Protein AF-H8XNX1-F1 (afdb_monomer)

InterPro domains:
  IPR009081 Phosphopantetheine binding ACP domain [PF00550] (35-72)
  IPR036736 ACP-like superfamily [G3DSA:1.10.1200.10] (1-83)
  IPR036736 ACP-like superfamily [SSF47336] (25-79)

Mean predicted aligned error: 5.01 Å

Organism: Flavobacterium indicum (strain DSM 17447 / CIP 109464 / GPTSA100-9) (NCBI:txid1094466)

Nearest PDB structures (foldseek):
  5h9h-assembly3_C  TM=7.917E-01  e=2.205E-02  Helicobacter pylori P12
  5wkp-assembly1_C  TM=7.786E-01  e=2.074E-02  Escherichia coli
  8ugn-assembly1_1U  TM=7.209E-01  e=2.998E-02  Sus scrofa
  8ugr-assembly1_5T  TM=6.674E-01  e=1.090E-01  Sus scrofa
  7qso-assembly1_T  TM=5.978E-01  e=8.524E-02  Bos taurus

Secondary structure (DSSP, 8-state):
-HHHHHHHHHHHHHHHHHHTT--SPP-TTS-HHHHHT--HHHHHHHHHHHHHHH-----TTHHHH--SHHHHHHHHHHHHHHHHT-

Sequence (86 aa):
MEKQFENFRNEVNLFLAKKFEINHGINNQLKITEALSLDSLDLIDLVVYLEEEYKVKVKAENFADFNCLNDLHLFLYEETQALLTK

pLDDT: mean 84.08, std 7.66, range [48.38, 90.94]

Structure (mmCIF, N/CA/C/O backbone):
data_AF-H8XNX1-F1
#
_entry.id   AF-H8XNX1-F1
#
loop_
_atom_site.group_PDB
_atom_site.id
_atom_site.type_symbol
_atom_site.label_atom_id
_atom_site.label_alt_id
_atom_site.label_comp_id
_atom_site.label_asym_id
_atom_site.label_entity_id
_atom_site.label_seq_id
_atom_site.pdbx_PDB_ins_code
_atom_site.Cartn_x
_atom_site.Cartn_y
_atom_site.Cartn_z
_atom_site.occupancy
_atom_site.B_iso_or_equiv
_atom_site.auth_seq_id
_atom_site.auth_comp_id
_atom_site.auth_asym_id
_atom_site.auth_atom_id
_atom_site.pdbx_PDB_model_num
ATOM 1 N N . MET A 1 1 ? -12.012 16.129 7.033 1.00 59.41 1 MET A N 1
ATOM 2 C CA . MET A 1 1 ? -11.868 14.727 6.592 1.00 59.41 1 MET A CA 1
ATOM 3 C C . MET A 1 1 ? -10.75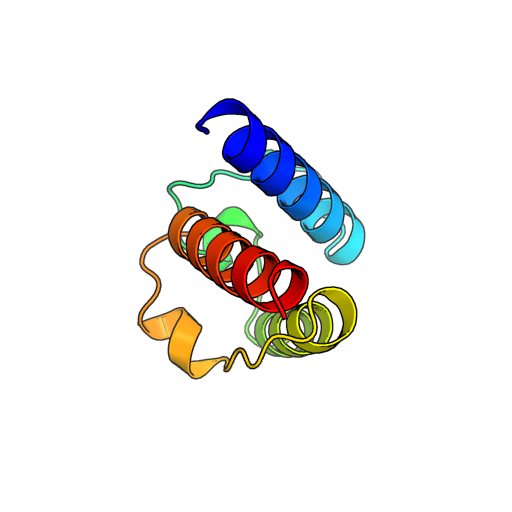0 14.591 5.568 1.00 59.41 1 MET A C 1
ATOM 5 O O . MET A 1 1 ? -9.848 13.815 5.829 1.00 59.41 1 MET A O 1
ATOM 9 N N . GLU A 1 2 ? -10.696 15.420 4.517 1.00 67.88 2 GLU A N 1
ATOM 10 C CA . GLU A 1 2 ? -9.630 15.351 3.491 1.00 67.88 2 GLU A CA 1
ATOM 11 C C . GLU A 1 2 ? -8.198 15.347 4.056 1.00 67.88 2 GLU A C 1
ATOM 13 O O . GLU A 1 2 ? -7.436 14.439 3.747 1.00 67.88 2 GLU A O 1
ATOM 18 N N . LYS A 1 3 ? -7.850 16.258 4.980 1.00 77.81 3 LYS A N 1
ATOM 19 C CA . LYS A 1 3 ? -6.499 16.299 5.582 1.00 77.81 3 LYS A CA 1
ATOM 20 C C . LYS A 1 3 ? -6.050 14.998 6.260 1.00 77.81 3 LYS A C 1
ATOM 22 O O . LYS A 1 3 ? -4.859 14.719 6.287 1.00 77.81 3 LYS A O 1
ATOM 27 N N . GLN A 1 4 ? -6.969 14.224 6.839 1.00 83.94 4 GLN A N 1
ATOM 28 C CA . GLN A 1 4 ? -6.598 12.973 7.509 1.00 83.94 4 GLN A CA 1
ATOM 29 C C . GLN A 1 4 ? -6.223 11.901 6.490 1.00 83.94 4 GLN A C 1
ATOM 31 O O . GLN A 1 4 ? -5.204 11.239 6.656 1.00 83.94 4 GLN A O 1
ATOM 36 N N . PHE A 1 5 ? -7.004 11.789 5.416 1.00 86.69 5 PHE A N 1
ATOM 37 C CA . PHE A 1 5 ? -6.704 10.876 4.322 1.00 86.69 5 PHE A CA 1
ATOM 38 C C . PHE A 1 5 ? -5.398 11.253 3.615 1.00 86.69 5 PHE A C 1
ATOM 40 O O . PHE A 1 5 ? -4.579 10.388 3.321 1.00 86.69 5 PHE A O 1
ATOM 47 N N . GLU A 1 6 ? -5.158 12.549 3.382 1.00 87.50 6 GLU A N 1
ATOM 48 C CA . GLU A 1 6 ? -3.901 12.994 2.778 1.00 87.50 6 GLU A CA 1
ATOM 49 C C . GLU A 1 6 ? -2.681 12.638 3.627 1.00 87.50 6 GLU A C 1
ATOM 51 O O . GLU A 1 6 ? -1.698 12.131 3.088 1.00 87.50 6 GLU A O 1
ATOM 56 N N . ASN A 1 7 ? -2.757 12.861 4.941 1.00 88.88 7 ASN A N 1
ATOM 57 C CA . ASN A 1 7 ? -1.689 12.490 5.863 1.00 88.88 7 ASN A CA 1
ATOM 58 C C . ASN A 1 7 ? -1.464 10.975 5.864 1.00 88.88 7 ASN A C 1
ATOM 60 O O . ASN A 1 7 ? -0.332 10.539 5.685 1.00 88.88 7 ASN A O 1
ATOM 64 N N . PHE A 1 8 ? -2.538 10.188 5.973 1.00 90.12 8 PHE A N 1
ATOM 65 C CA . PHE A 1 8 ? -2.476 8.728 5.947 1.00 90.12 8 PHE A CA 1
ATOM 66 C C . PHE A 1 8 ? -1.821 8.206 4.665 1.00 90.12 8 PHE A C 1
ATOM 68 O O . PHE A 1 8 ? -0.872 7.434 4.717 1.00 90.12 8 PHE A O 1
ATOM 75 N N . ARG A 1 9 ? -2.260 8.690 3.500 1.00 90.94 9 ARG A N 1
ATOM 76 C CA . ARG A 1 9 ? -1.668 8.348 2.200 1.00 90.94 9 ARG A CA 1
ATOM 77 C C . ARG A 1 9 ? -0.179 8.684 2.134 1.00 90.94 9 ARG A C 1
ATOM 79 O O . ARG A 1 9 ? 0.598 7.894 1.613 1.00 90.94 9 ARG A O 1
ATOM 86 N N . ASN A 1 10 ? 0.233 9.847 2.638 1.00 90.38 10 ASN A N 1
ATOM 87 C CA . ASN A 1 10 ? 1.647 10.225 2.649 1.00 90.38 10 ASN A CA 1
ATOM 88 C C . ASN A 1 10 ? 2.473 9.328 3.575 1.00 90.38 10 ASN A C 1
ATOM 90 O O . ASN A 1 10 ? 3.587 8.957 3.216 1.00 90.38 10 ASN A O 1
ATOM 94 N N . GLU A 1 11 ? 1.931 8.960 4.735 1.00 90.50 11 GLU A N 1
ATOM 95 C CA . GLU A 1 11 ? 2.568 8.009 5.645 1.00 90.50 11 GLU A CA 1
ATOM 96 C C . GLU A 1 11 ? 2.713 6.638 4.986 1.00 90.50 11 GLU A C 1
ATOM 98 O O . GLU A 1 11 ? 3.829 6.130 4.915 1.00 90.50 11 GLU A O 1
ATOM 103 N N . VAL A 1 12 ? 1.629 6.084 4.430 1.00 89.69 12 VAL A N 1
ATOM 104 C CA . VAL A 1 12 ? 1.642 4.798 3.712 1.00 89.69 12 VAL A CA 1
ATOM 105 C C . VAL A 1 12 ? 2.674 4.831 2.586 1.00 89.69 12 VAL A C 1
ATOM 107 O O . VAL A 1 12 ? 3.535 3.961 2.528 1.00 89.69 12 VAL A O 1
ATOM 110 N N . ASN A 1 13 ? 2.670 5.869 1.746 1.00 90.12 13 ASN A N 1
ATOM 111 C CA . ASN A 1 13 ? 3.664 6.029 0.685 1.00 90.12 13 ASN A CA 1
ATOM 112 C C . ASN A 1 13 ? 5.096 6.053 1.222 1.00 90.12 13 ASN A C 1
ATOM 114 O O . ASN A 1 13 ? 5.975 5.421 0.645 1.00 90.12 13 ASN A O 1
ATOM 118 N N . LEU A 1 14 ? 5.349 6.754 2.328 1.00 89.38 1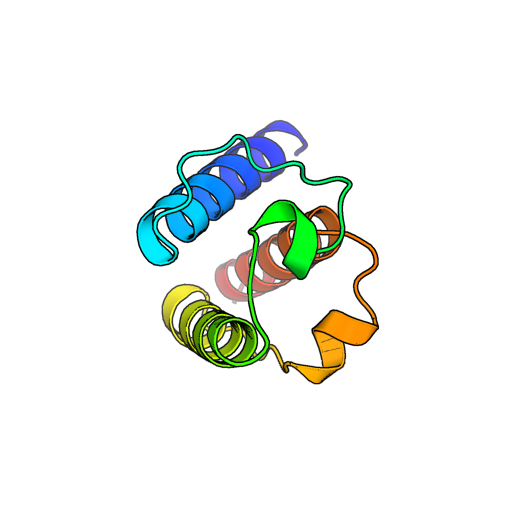4 LEU A N 1
ATOM 119 C CA . LEU A 1 14 ? 6.674 6.800 2.941 1.00 89.38 14 LEU A CA 1
ATOM 120 C C . LEU A 1 14 ? 7.096 5.425 3.482 1.00 89.38 14 LEU A C 1
ATOM 122 O O . LEU A 1 14 ? 8.265 5.055 3.378 1.00 89.38 14 LEU A O 1
ATOM 126 N N . PHE A 1 15 ? 6.160 4.676 4.065 1.00 88.81 15 PHE A N 1
ATOM 127 C CA . PHE A 1 15 ? 6.389 3.318 4.551 1.00 88.81 15 PHE A CA 1
ATOM 128 C C . PHE A 1 15 ? 6.691 2.356 3.408 1.00 88.81 15 PHE A C 1
ATOM 130 O O . PHE A 1 15 ? 7.707 1.666 3.454 1.00 88.81 15 PHE A O 1
ATOM 137 N N . LEU A 1 16 ? 5.864 2.364 2.363 1.00 88.56 16 LEU A N 1
ATOM 138 C CA . LEU A 1 16 ? 6.066 1.560 1.162 1.00 88.56 16 LEU A CA 1
ATOM 139 C C . LEU A 1 16 ? 7.393 1.919 0.491 1.00 88.56 16 LEU A C 1
ATOM 141 O O . LEU A 1 16 ? 8.184 1.030 0.196 1.00 88.56 16 LEU A O 1
ATOM 145 N N . ALA A 1 17 ? 7.703 3.210 0.350 1.00 88.69 17 ALA A N 1
ATOM 146 C CA . ALA A 1 17 ? 8.962 3.639 -0.242 1.00 88.69 17 ALA A CA 1
ATOM 1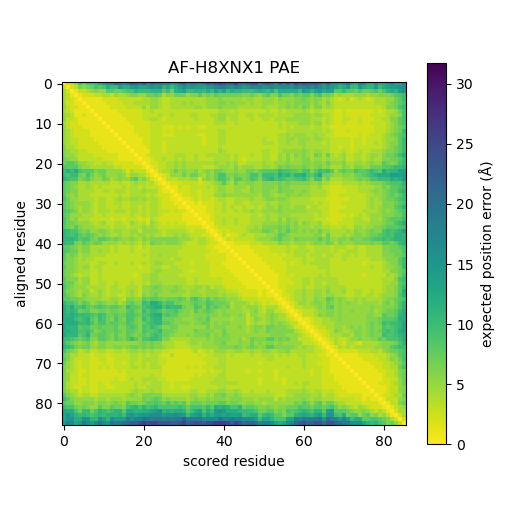47 C C . ALA A 1 17 ? 10.181 3.132 0.529 1.00 88.69 17 ALA A C 1
ATOM 149 O O . ALA A 1 17 ? 11.144 2.668 -0.069 1.00 88.69 17 ALA A O 1
ATOM 150 N N . LYS A 1 18 ? 10.139 3.173 1.863 1.00 88.62 18 LYS A N 1
ATOM 151 C CA . LYS A 1 18 ? 11.220 2.633 2.696 1.00 88.62 18 LYS A CA 1
ATOM 152 C C . LYS A 1 18 ? 11.301 1.113 2.620 1.00 88.62 18 LYS A C 1
ATOM 154 O O . LYS A 1 18 ? 12.399 0.574 2.572 1.00 88.62 18 LYS A O 1
ATOM 159 N N . LYS A 1 19 ? 10.155 0.431 2.642 1.00 86.44 19 LYS A N 1
ATOM 160 C CA . LYS A 1 19 ? 10.071 -1.033 2.656 1.00 86.44 19 LYS A CA 1
ATOM 161 C C . LYS A 1 19 ? 10.566 -1.649 1.348 1.00 86.44 19 LYS A C 1
ATOM 163 O O . LYS A 1 19 ? 11.260 -2.657 1.399 1.00 86.44 19 LYS A O 1
ATOM 168 N N . PHE A 1 20 ? 10.228 -1.027 0.222 1.00 85.56 20 PHE A N 1
ATOM 169 C CA . PHE A 1 20 ? 10.581 -1.470 -1.129 1.00 85.56 20 PHE A CA 1
ATOM 170 C C . PHE A 1 20 ? 11.765 -0.689 -1.725 1.00 85.56 20 PHE A C 1
ATOM 172 O O . PHE A 1 20 ? 12.003 -0.753 -2.925 1.00 85.56 20 PHE A O 1
ATOM 179 N N . GLU A 1 21 ? 12.490 0.080 -0.903 1.00 86.00 21 GLU A N 1
ATOM 180 C CA . GLU A 1 21 ? 13.662 0.879 -1.308 1.00 86.00 21 GLU A CA 1
ATOM 181 C C . GLU A 1 21 ? 13.424 1.769 -2.551 1.00 86.00 21 GLU A C 1
ATOM 183 O O . GLU A 1 21 ? 14.293 1.971 -3.404 1.00 86.00 21 GLU A O 1
ATOM 188 N N . ILE A 1 22 ? 12.224 2.342 -2.638 1.00 86.19 22 ILE A N 1
ATOM 189 C CA . ILE A 1 22 ? 11.773 3.194 -3.735 1.00 86.19 22 ILE A CA 1
ATOM 190 C C . ILE A 1 22 ? 12.415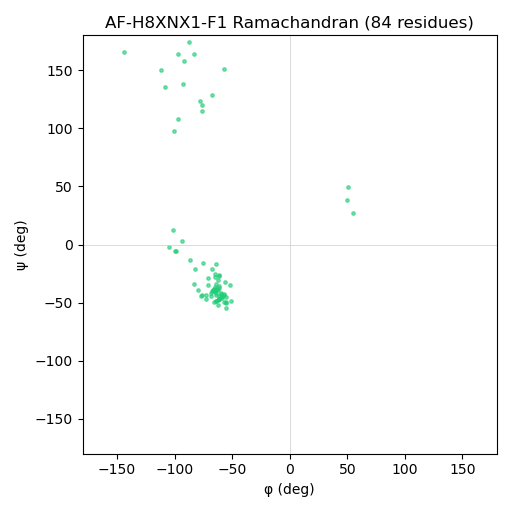 4.570 -3.586 1.00 86.19 22 ILE A C 1
ATOM 192 O O . ILE A 1 22 ? 12.132 5.321 -2.652 1.00 86.19 22 ILE A O 1
ATOM 196 N N . ASN A 1 23 ? 13.258 4.922 -4.552 1.00 80.06 23 ASN A N 1
ATOM 197 C CA . ASN A 1 23 ? 13.966 6.204 -4.577 1.00 80.06 23 ASN A CA 1
ATOM 198 C C . ASN A 1 23 ? 13.307 7.244 -5.501 1.00 80.06 23 ASN A C 1
ATOM 200 O O . ASN A 1 23 ? 13.742 8.396 -5.550 1.00 80.06 23 ASN A O 1
ATOM 204 N N . HIS A 1 24 ? 12.269 6.858 -6.248 1.00 78.12 24 HIS A N 1
ATOM 205 C CA . HIS A 1 24 ? 11.486 7.750 -7.104 1.00 78.12 24 HIS A CA 1
ATOM 206 C C . HIS A 1 24 ? 10.203 8.230 -6.421 1.00 78.12 24 HIS A C 1
ATOM 208 O O . HIS A 1 24 ? 9.749 7.685 -5.418 1.00 78.12 24 HIS A O 1
ATOM 214 N N . GLY A 1 25 ? 9.603 9.287 -6.970 1.00 80.94 25 GLY A N 1
ATOM 215 C CA . GLY A 1 25 ? 8.314 9.775 -6.490 1.00 80.94 25 GLY A CA 1
ATOM 216 C C . GLY A 1 25 ? 7.199 8.771 -6.779 1.00 80.94 25 GLY A C 1
ATOM 217 O O . GLY A 1 25 ? 7.022 8.360 -7.925 1.00 80.94 25 GLY A O 1
ATOM 218 N N . ILE A 1 26 ? 6.421 8.422 -5.754 1.00 87.38 26 ILE A N 1
ATOM 219 C CA . ILE A 1 26 ? 5.263 7.537 -5.892 1.00 87.38 26 ILE A CA 1
ATOM 220 C C . ILE A 1 26 ? 4.099 8.314 -6.515 1.00 87.38 26 ILE A C 1
ATOM 222 O O . ILE A 1 26 ? 3.617 9.302 -5.954 1.00 87.38 26 ILE A O 1
ATOM 226 N N . ASN A 1 27 ? 3.619 7.852 -7.671 1.00 87.19 27 ASN A N 1
ATOM 227 C CA . ASN A 1 27 ? 2.440 8.421 -8.316 1.00 87.19 27 ASN A CA 1
ATOM 228 C C . ASN A 1 27 ? 1.186 7.610 -7.972 1.00 87.19 27 ASN A C 1
ATOM 230 O O . ASN A 1 27 ? 0.958 6.529 -8.507 1.00 87.19 27 ASN A O 1
ATOM 234 N N . ASN A 1 28 ? 0.326 8.188 -7.132 1.00 88.44 28 ASN A N 1
ATOM 235 C CA . ASN A 1 28 ? -0.908 7.549 -6.668 1.00 88.44 28 ASN A CA 1
ATOM 236 C C . ASN A 1 28 ? -1.935 7.263 -7.782 1.00 88.44 28 ASN A C 1
ATOM 238 O O . ASN A 1 28 ? -2.865 6.495 -7.558 1.00 88.44 28 ASN A O 1
ATOM 242 N N . GLN A 1 29 ? -1.803 7.897 -8.951 1.00 88.88 29 GLN A N 1
ATOM 243 C CA . GLN A 1 29 ? -2.705 7.701 -10.091 1.00 88.88 29 GLN A CA 1
ATOM 244 C C . GLN A 1 29 ? -2.289 6.532 -10.990 1.00 88.88 29 GLN A C 1
ATOM 246 O O . GLN A 1 29 ? -3.072 6.117 -11.841 1.00 88.88 29 GLN A O 1
ATOM 251 N N . LEU A 1 30 ? -1.070 6.012 -10.824 1.00 89.94 30 LEU A N 1
ATOM 252 C CA . LEU A 1 30 ? -0.605 4.837 -11.555 1.00 89.94 30 LEU A CA 1
ATOM 253 C C . LEU A 1 30 ? -1.071 3.552 -10.872 1.00 89.94 30 LEU A C 1
ATOM 255 O O . LEU A 1 30 ? -1.450 3.552 -9.695 1.00 89.94 30 LEU A O 1
ATOM 259 N N . LYS A 1 31 ? -1.005 2.444 -11.614 1.00 88.88 31 LYS A N 1
ATOM 260 C CA . LYS A 1 31 ? -1.201 1.104 -11.055 1.00 88.88 31 LYS A CA 1
ATOM 261 C C . LYS A 1 31 ? -0.210 0.851 -9.930 1.00 88.88 31 LYS A C 1
ATOM 263 O O . LYS A 1 31 ? 0.900 1.362 -9.968 1.00 88.88 31 LYS A O 1
ATOM 268 N N . ILE A 1 32 ? -0.580 0.017 -8.965 1.00 87.00 32 ILE A N 1
ATOM 269 C CA . ILE A 1 32 ? 0.247 -0.265 -7.779 1.00 87.00 32 ILE A CA 1
ATOM 270 C C . ILE A 1 32 ? 1.642 -0.762 -8.175 1.00 87.00 32 ILE A C 1
ATOM 272 O O . ILE A 1 32 ? 2.637 -0.246 -7.674 1.00 87.00 32 ILE A O 1
ATOM 276 N N . THR A 1 33 ? 1.720 -1.684 -9.137 1.00 85.06 33 THR A N 1
ATOM 277 C CA . THR A 1 33 ? 2.994 -2.202 -9.655 1.00 85.06 33 THR A CA 1
ATOM 278 C C . THR A 1 33 ? 3.839 -1.128 -10.329 1.00 85.06 33 THR A C 1
ATOM 280 O O . THR A 1 33 ? 5.046 -1.115 -10.156 1.00 85.06 33 THR A O 1
ATOM 283 N N . GLU A 1 34 ? 3.233 -0.198 -11.066 1.00 87.38 34 GLU A N 1
ATOM 284 C CA . GLU A 1 34 ? 3.955 0.875 -11.762 1.00 87.38 34 GLU A CA 1
ATOM 285 C C . GLU A 1 34 ? 4.341 2.022 -10.820 1.00 87.38 34 GLU A C 1
ATOM 287 O O . GLU A 1 34 ? 5.433 2.572 -10.913 1.00 87.38 34 GLU A O 1
ATOM 292 N N . ALA A 1 35 ? 3.450 2.381 -9.897 1.00 88.38 35 ALA A N 1
ATOM 293 C CA . ALA A 1 35 ? 3.644 3.444 -8.921 1.00 88.38 35 ALA A CA 1
ATOM 294 C C . ALA A 1 35 ? 4.791 3.120 -7.962 1.00 88.38 35 ALA A C 1
ATOM 296 O O . ALA A 1 35 ? 5.554 4.010 -7.585 1.00 88.38 35 ALA A O 1
ATOM 297 N N . LEU A 1 36 ? 4.889 1.847 -7.578 1.00 86.06 36 LEU A N 1
ATOM 298 C CA . LEU A 1 36 ? 5.867 1.349 -6.622 1.00 86.06 36 LEU A CA 1
ATOM 299 C C . LEU A 1 36 ? 7.018 0.574 -7.286 1.00 86.06 36 LEU A C 1
ATOM 301 O O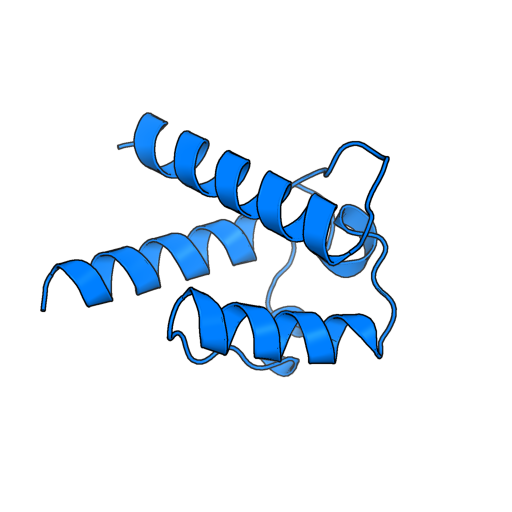 . LEU A 1 36 ? 7.949 0.182 -6.595 1.00 86.06 36 LEU A O 1
ATOM 305 N N . SER A 1 37 ? 6.983 0.394 -8.611 1.00 86.38 37 SER A N 1
ATOM 306 C CA . SER A 1 37 ? 7.927 -0.439 -9.375 1.00 86.38 37 SER A CA 1
ATOM 307 C C . SER A 1 37 ? 8.092 -1.850 -8.793 1.00 86.38 37 SER A C 1
ATOM 309 O O . SER A 1 37 ? 9.211 -2.300 -8.577 1.00 86.38 37 SER A O 1
ATOM 311 N N . LEU A 1 38 ? 6.969 -2.521 -8.518 1.00 85.44 38 LEU A N 1
ATOM 312 C CA . LEU A 1 38 ? 6.926 -3.848 -7.894 1.00 85.44 38 LEU A CA 1
ATOM 313 C C . LEU A 1 38 ? 6.886 -4.961 -8.935 1.00 85.44 38 LEU A C 1
ATOM 315 O O . LEU A 1 38 ? 6.085 -4.906 -9.877 1.00 85.44 38 LEU A O 1
ATOM 319 N N . ASP A 1 39 ? 7.654 -6.015 -8.679 1.00 84.69 39 ASP A N 1
ATOM 320 C CA . ASP A 1 39 ? 7.567 -7.276 -9.402 1.00 84.69 39 ASP A CA 1
ATOM 321 C C . ASP A 1 39 ? 6.528 -8.223 -8.768 1.00 84.69 39 ASP A C 1
ATOM 323 O O . ASP A 1 39 ? 5.940 -7.969 -7.713 1.00 84.69 39 ASP A O 1
ATOM 327 N N . SER A 1 40 ? 6.276 -9.369 -9.410 1.00 81.88 40 SER A N 1
ATOM 328 C CA . SER A 1 40 ? 5.295 -10.356 -8.932 1.00 81.88 40 SER A CA 1
ATOM 329 C C . SER A 1 40 ? 5.615 -10.935 -7.549 1.00 81.88 40 SER A C 1
ATOM 331 O O . SER A 1 40 ? 4.703 -11.392 -6.864 1.00 81.88 40 SER A O 1
ATOM 333 N N . LEU A 1 41 ? 6.894 -10.951 -7.155 1.00 84.88 41 LEU A N 1
ATOM 334 C CA . LEU A 1 41 ? 7.319 -11.374 -5.817 1.00 84.88 41 LEU A CA 1
ATOM 335 C C . LEU A 1 41 ? 7.023 -10.286 -4.781 1.00 84.88 41 LEU A C 1
ATOM 337 O O . LEU A 1 41 ? 6.444 -10.583 -3.739 1.00 84.88 41 LEU A O 1
ATOM 341 N N . ASP A 1 42 ? 7.305 -9.029 -5.116 1.00 87.50 42 ASP A N 1
ATOM 342 C CA . ASP A 1 42 ? 7.079 -7.897 -4.218 1.00 87.50 42 ASP A CA 1
ATOM 343 C C . ASP A 1 42 ? 5.591 -7.681 -3.918 1.00 87.50 42 ASP A C 1
ATOM 345 O O . ASP A 1 42 ? 5.236 -7.214 -2.840 1.00 87.50 42 ASP A O 1
ATOM 349 N N . LEU A 1 43 ? 4.693 -8.057 -4.837 1.00 85.00 43 LEU A N 1
A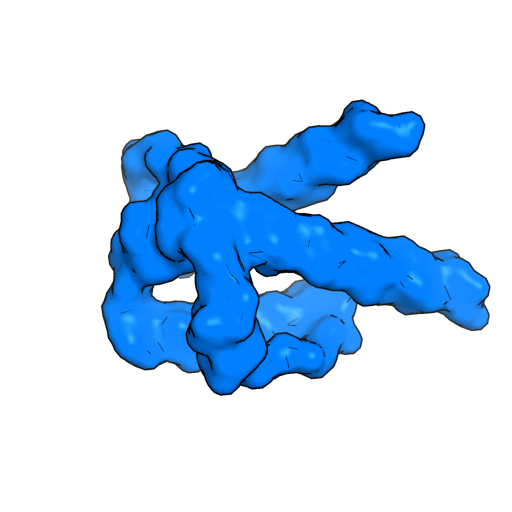TOM 350 C CA . LEU A 1 43 ? 3.249 -8.049 -4.579 1.00 85.00 43 LEU A CA 1
ATOM 351 C C . LEU A 1 43 ? 2.850 -8.986 -3.431 1.00 85.00 43 LEU A C 1
ATOM 353 O O . LEU A 1 43 ? 1.954 -8.653 -2.655 1.00 85.00 43 LEU A O 1
ATOM 357 N N . ILE A 1 44 ? 3.499 -10.147 -3.314 1.00 86.62 44 ILE A N 1
ATOM 358 C CA . ILE A 1 44 ? 3.246 -11.094 -2.219 1.00 86.62 44 ILE A CA 1
ATOM 359 C C . ILE A 1 44 ? 3.742 -10.484 -0.906 1.00 86.62 44 ILE A C 1
ATOM 361 O O . ILE A 1 44 ? 3.013 -10.490 0.085 1.00 86.62 44 ILE A O 1
ATOM 365 N N . ASP A 1 45 ? 4.936 -9.891 -0.919 1.00 87.88 45 ASP A N 1
ATOM 366 C CA . ASP A 1 45 ? 5.504 -9.228 0.256 1.00 87.88 45 ASP A CA 1
ATOM 367 C C . ASP A 1 45 ? 4.683 -8.001 0.680 1.00 87.88 45 ASP A C 1
ATOM 369 O O . ASP A 1 45 ? 4.491 -7.767 1.874 1.00 87.88 45 ASP A O 1
ATOM 373 N N . LEU A 1 46 ? 4.136 -7.245 -0.278 1.00 87.38 46 LEU A N 1
ATOM 374 C CA . LEU A 1 46 ? 3.235 -6.121 -0.027 1.00 87.38 46 LEU A CA 1
ATOM 375 C C . LEU A 1 46 ? 1.963 -6.578 0.675 1.00 87.38 46 LEU A C 1
ATOM 377 O O . LEU A 1 46 ? 1.559 -5.957 1.654 1.00 87.38 46 LEU A O 1
ATOM 381 N N . VAL A 1 47 ? 1.338 -7.653 0.188 1.00 87.25 47 VAL A N 1
ATOM 382 C CA . VAL A 1 47 ? 0.149 -8.230 0.824 1.00 87.25 47 VAL A CA 1
ATOM 383 C C . VAL A 1 47 ? 0.447 -8.555 2.283 1.00 87.25 47 VAL A C 1
ATOM 385 O O . VAL A 1 47 ? -0.236 -8.041 3.163 1.00 87.25 47 VAL A O 1
ATOM 388 N N . VAL A 1 48 ? 1.497 -9.342 2.536 1.00 88.50 48 VAL A N 1
ATOM 389 C CA . VAL A 1 48 ? 1.872 -9.770 3.892 1.00 88.50 48 VAL A CA 1
ATOM 390 C C . VAL A 1 48 ? 2.148 -8.563 4.788 1.00 88.50 48 VAL A C 1
ATOM 392 O O . VAL A 1 48 ? 1.618 -8.484 5.893 1.00 88.50 48 VAL A O 1
ATOM 395 N N . TYR A 1 49 ? 2.905 -7.584 4.291 1.00 87.94 49 TYR A N 1
ATOM 396 C CA . TYR A 1 49 ? 3.209 -6.358 5.024 1.00 87.94 49 TYR A CA 1
ATOM 397 C C . TYR A 1 49 ? 1.948 -5.572 5.412 1.00 87.94 49 TYR A C 1
ATOM 399 O O . TYR A 1 49 ? 1.825 -5.118 6.547 1.00 87.94 49 TYR A O 1
ATOM 407 N N . LEU A 1 50 ? 0.993 -5.418 4.490 1.00 87.25 50 LEU A N 1
ATOM 408 C CA . LEU A 1 50 ? -0.257 -4.710 4.770 1.00 87.25 50 LEU A CA 1
ATOM 409 C C . LEU A 1 50 ? -1.120 -5.450 5.797 1.00 87.25 50 LEU A C 1
ATOM 411 O O . LEU A 1 50 ? -1.719 -4.805 6.661 1.00 87.25 50 LEU A O 1
ATOM 415 N N . GLU A 1 51 ? -1.172 -6.781 5.728 1.00 87.69 51 GLU A N 1
ATOM 416 C CA . GLU A 1 51 ? -1.883 -7.590 6.720 1.00 87.69 51 GLU A CA 1
ATOM 417 C C . GLU A 1 51 ? -1.234 -7.495 8.110 1.00 87.69 51 GLU A C 1
ATOM 419 O O . GLU A 1 51 ? -1.945 -7.427 9.113 1.00 87.69 51 GLU A O 1
ATOM 424 N N . GLU A 1 52 ? 0.097 -7.447 8.197 1.00 86.62 52 GLU A N 1
ATOM 425 C CA . GLU A 1 52 ? 0.816 -7.336 9.471 1.00 86.62 52 GLU A CA 1
ATOM 426 C C . GLU A 1 52 ? 0.691 -5.942 10.102 1.00 86.62 52 GLU A C 1
ATOM 428 O O . GLU A 1 52 ? 0.364 -5.839 11.290 1.00 86.62 52 GLU A O 1
ATOM 433 N N . GLU A 1 53 ? 0.891 -4.877 9.320 1.00 85.50 53 GLU A N 1
ATOM 434 C CA . GLU A 1 53 ? 0.892 -3.504 9.839 1.00 85.50 53 GLU A CA 1
ATOM 435 C C . GLU A 1 53 ? -0.511 -2.962 10.106 1.00 85.50 53 GLU A C 1
ATOM 437 O O . GLU A 1 53 ? -0.770 -2.370 11.156 1.00 85.50 53 GLU A O 1
ATOM 442 N N . TYR A 1 54 ? -1.445 -3.178 9.177 1.00 83.25 54 TYR A N 1
ATOM 443 C CA . TYR A 1 54 ? -2.792 -2.608 9.276 1.00 83.25 54 TYR A CA 1
ATOM 444 C C . TYR A 1 54 ? -3.822 -3.604 9.816 1.00 83.25 54 TYR A C 1
ATOM 446 O O . TYR A 1 54 ? -4.963 -3.221 10.073 1.00 83.25 54 TYR A O 1
ATOM 454 N N . LYS A 1 55 ? -3.445 -4.876 10.024 1.00 82.38 55 LYS A N 1
ATOM 455 C CA . LYS A 1 55 ? -4.349 -5.958 10.468 1.00 82.38 55 LYS A CA 1
ATOM 456 C C . LYS A 1 55 ? -5.582 -6.139 9.584 1.00 82.38 55 LYS A C 1
ATOM 458 O O . LYS A 1 55 ? -6.622 -6.621 10.041 1.00 82.38 55 LYS A O 1
ATOM 463 N N . VAL A 1 56 ? -5.451 -5.766 8.317 1.00 83.06 56 VAL A N 1
ATOM 464 C CA . VAL A 1 56 ? -6.478 -5.921 7.286 1.00 83.06 56 VAL A CA 1
ATOM 465 C C . VAL A 1 56 ? -6.295 -7.251 6.571 1.00 83.06 56 VAL A C 1
ATOM 467 O O . VAL A 1 56 ? -5.205 -7.808 6.577 1.00 83.06 56 VAL A O 1
ATOM 470 N N . LYS A 1 57 ? -7.350 -7.769 5.940 1.00 79.69 57 LYS A N 1
ATOM 471 C CA . LYS A 1 57 ? -7.236 -8.939 5.058 1.00 79.69 57 LYS A CA 1
ATOM 472 C C . LYS A 1 57 ? -7.211 -8.479 3.612 1.00 79.69 57 LYS A C 1
ATOM 474 O O . LYS A 1 57 ? -8.263 -8.224 3.030 1.00 79.69 57 LYS A O 1
ATOM 479 N N . VAL A 1 58 ? -6.017 -8.376 3.047 1.00 81.25 58 VAL A N 1
ATOM 480 C CA . VAL A 1 58 ? -5.794 -8.004 1.647 1.00 81.25 58 VAL A CA 1
ATOM 481 C C . VAL A 1 58 ? -5.322 -9.243 0.901 1.00 81.25 58 VAL A C 1
ATOM 483 O O . VAL A 1 58 ? -4.464 -9.965 1.387 1.00 81.25 58 VAL A O 1
ATOM 486 N N . LYS A 1 59 ? -5.855 -9.509 -0.294 1.00 79.56 59 LYS A N 1
ATOM 487 C CA . LYS A 1 59 ? -5.321 -10.567 -1.164 1.00 79.56 59 LYS A CA 1
ATOM 488 C C . LYS A 1 59 ? -4.671 -9.963 -2.392 1.00 79.56 59 LYS A C 1
ATOM 490 O O . LYS A 1 59 ? -5.147 -8.954 -2.898 1.00 79.56 59 LYS A O 1
ATOM 495 N N . ALA A 1 60 ? -3.662 -10.648 -2.931 1.00 74.31 60 ALA A N 1
ATOM 496 C CA . ALA A 1 60 ? -3.058 -10.317 -4.224 1.00 74.31 60 ALA A CA 1
ATOM 497 C C . ALA A 1 60 ? -4.114 -10.192 -5.345 1.00 74.31 60 ALA A C 1
ATOM 499 O O . ALA A 1 60 ? -4.011 -9.329 -6.208 1.00 74.31 60 ALA A O 1
ATOM 500 N N . GLU A 1 61 ? -5.173 -11.007 -5.292 1.00 77.06 61 GLU A N 1
ATOM 501 C CA . GLU A 1 61 ? -6.303 -10.957 -6.228 1.00 77.06 61 GLU A CA 1
ATOM 502 C C . GLU A 1 61 ? -7.046 -9.610 -6.191 1.00 77.06 61 GLU A C 1
ATOM 504 O O . GLU A 1 61 ? -7.429 -9.107 -7.240 1.00 77.06 61 GLU A O 1
ATOM 509 N N . ASN A 1 62 ? -7.175 -8.973 -5.019 1.00 76.50 62 ASN A N 1
ATOM 510 C CA . ASN A 1 62 ? -7.806 -7.654 -4.894 1.00 76.50 62 ASN A CA 1
ATOM 511 C C . ASN A 1 62 ? -7.007 -6.557 -5.615 1.00 76.50 62 ASN A C 1
ATOM 513 O O . ASN A 1 62 ? -7.588 -5.570 -6.053 1.00 76.50 62 ASN A O 1
ATOM 517 N N . PHE A 1 63 ? -5.691 -6.728 -5.796 1.00 75.31 63 PHE A N 1
ATOM 518 C CA . PHE A 1 63 ? -4.887 -5.780 -6.576 1.00 75.31 63 PHE A CA 1
ATOM 519 C C . PHE A 1 63 ? -5.250 -5.795 -8.059 1.00 75.31 63 PHE A C 1
ATOM 521 O O . PHE A 1 63 ? -4.982 -4.812 -8.743 1.00 75.31 63 PHE A O 1
ATOM 528 N N . ALA A 1 64 ? -5.862 -6.874 -8.559 1.00 73.88 64 ALA A N 1
ATOM 529 C CA . ALA A 1 64 ? -6.395 -6.907 -9.916 1.00 73.88 64 ALA A CA 1
ATOM 530 C C . ALA A 1 64 ? -7.643 -6.019 -10.067 1.00 73.88 64 ALA A C 1
ATOM 532 O O . ALA A 1 64 ? -7.870 -5.488 -11.153 1.00 73.88 64 ALA A O 1
ATOM 533 N N . ASP A 1 65 ? -8.410 -5.829 -8.987 1.00 81.38 65 ASP A N 1
ATOM 534 C CA . ASP A 1 65 ? -9.581 -4.944 -8.955 1.00 81.38 65 ASP A CA 1
ATOM 535 C C . ASP A 1 65 ? -9.197 -3.471 -8.722 1.00 81.38 65 ASP A C 1
ATOM 537 O O . ASP A 1 65 ? -9.958 -2.561 -9.066 1.00 81.38 65 ASP A O 1
ATOM 541 N N . PHE A 1 66 ? -8.012 -3.213 -8.159 1.00 85.75 66 PHE A N 1
ATOM 542 C CA . PHE A 1 66 ? -7.490 -1.863 -7.958 1.00 85.75 66 PHE A CA 1
ATOM 543 C C . PHE A 1 66 ? -6.936 -1.283 -9.262 1.00 85.75 66 PHE A C 1
ATOM 545 O O . PHE A 1 66 ? -6.023 -1.825 -9.886 1.00 85.75 66 PHE A O 1
ATOM 552 N N . ASN A 1 67 ? -7.461 -0.125 -9.662 1.00 84.88 67 ASN A N 1
ATOM 553 C CA . ASN A 1 67 ? -7.032 0.548 -10.884 1.00 84.88 67 ASN A CA 1
ATOM 554 C C . ASN A 1 67 ? -5.772 1.378 -10.645 1.00 84.88 67 ASN A C 1
ATOM 556 O O . ASN A 1 67 ? -4.928 1.496 -11.533 1.00 84.88 67 ASN A O 1
ATOM 560 N N . CYS A 1 68 ? -5.639 1.947 -9.448 1.00 90.69 68 CYS A N 1
ATOM 561 C CA . CYS A 1 68 ? -4.503 2.771 -9.071 1.00 90.69 68 CYS A CA 1
ATOM 562 C C . CYS A 1 68 ? -4.102 2.584 -7.605 1.00 90.69 68 CYS A C 1
ATOM 564 O O . CYS A 1 68 ? -4.851 2.054 -6.787 1.00 90.69 68 CYS A O 1
ATOM 566 N N . LEU A 1 69 ? -2.912 3.066 -7.251 1.00 89.88 69 LEU A N 1
ATOM 567 C CA . LEU A 1 69 ? -2.431 3.044 -5.871 1.00 89.88 69 LEU A CA 1
ATOM 568 C C . LEU A 1 69 ? -3.333 3.850 -4.918 1.00 89.88 69 LEU A C 1
ATOM 570 O O . LEU A 1 69 ? -3.427 3.538 -3.734 1.00 89.88 69 LEU A O 1
ATOM 574 N N . ASN A 1 70 ? -4.044 4.861 -5.417 1.00 90.81 70 ASN A N 1
ATOM 575 C CA . ASN A 1 70 ? -5.018 5.586 -4.609 1.00 90.81 70 ASN A CA 1
ATOM 576 C C . ASN A 1 70 ? -6.178 4.699 -4.121 1.00 90.81 70 ASN A C 1
ATOM 578 O O . ASN A 1 70 ? -6.674 4.939 -3.022 1.00 90.81 70 ASN A O 1
ATOM 582 N N . ASP A 1 71 ? -6.568 3.671 -4.881 1.00 90.50 71 ASP A N 1
ATOM 583 C CA . ASP A 1 71 ? -7.612 2.726 -4.462 1.00 90.50 71 ASP A CA 1
ATOM 584 C C . ASP A 1 71 ? -7.147 1.912 -3.248 1.00 90.50 71 ASP A C 1
ATOM 586 O O . ASP A 1 71 ? -7.896 1.742 -2.287 1.00 90.50 71 ASP A O 1
ATOM 590 N N . LEU A 1 72 ? -5.871 1.506 -3.239 1.00 89.19 72 LEU A N 1
ATOM 591 C CA . LEU A 1 72 ? -5.252 0.841 -2.092 1.00 89.19 72 LEU A CA 1
ATOM 592 C C . LEU A 1 72 ? -5.248 1.749 -0.858 1.00 89.19 72 LEU A C 1
ATOM 594 O O . LEU A 1 72 ? -5.622 1.319 0.230 1.00 89.19 72 LEU A O 1
ATOM 598 N N . HIS A 1 73 ? -4.846 3.013 -1.016 1.00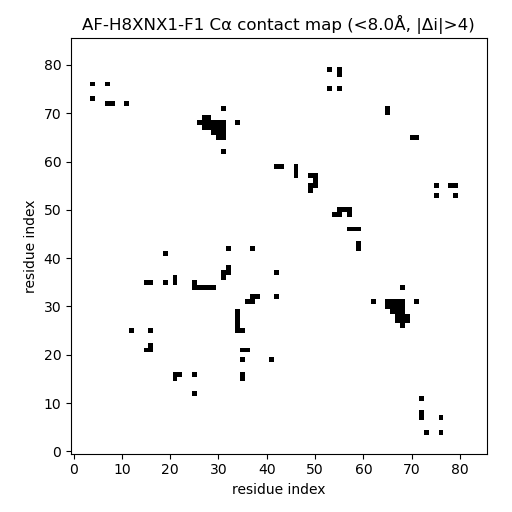 90.38 73 HIS A N 1
ATOM 599 C CA . HIS A 1 73 ? -4.848 3.970 0.092 1.00 90.38 73 HIS A CA 1
ATOM 600 C C . HIS A 1 73 ? -6.240 4.168 0.682 1.00 90.38 73 HIS A C 1
ATOM 602 O O . HIS A 1 73 ? -6.379 4.227 1.903 1.00 90.38 73 HIS A O 1
ATOM 608 N N . LEU A 1 74 ? -7.258 4.276 -0.175 1.00 90.12 74 LEU A N 1
ATOM 609 C CA . LEU A 1 74 ? -8.642 4.430 0.252 1.00 90.12 74 LEU A CA 1
ATOM 610 C C . LEU A 1 74 ? -9.122 3.197 1.017 1.00 90.12 74 LEU A C 1
ATOM 612 O O . LEU A 1 74 ? -9.613 3.339 2.134 1.00 90.12 74 LEU A O 1
ATOM 616 N N . PHE A 1 75 ? -8.889 2.004 0.467 1.00 89.44 75 PHE A N 1
ATOM 617 C CA . PHE A 1 75 ? -9.232 0.740 1.112 1.00 89.44 75 PHE A CA 1
ATOM 618 C C . PHE A 1 75 ? -8.596 0.617 2.505 1.00 89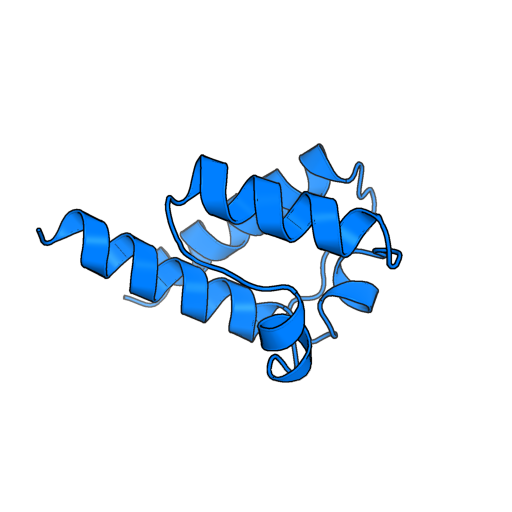.44 75 PHE A C 1
ATOM 620 O O . PHE A 1 75 ? -9.282 0.370 3.495 1.00 89.44 75 PHE A O 1
ATOM 627 N N . LEU A 1 76 ? -7.285 0.859 2.607 1.00 88.56 76 LEU A N 1
ATOM 628 C CA . LEU A 1 76 ? -6.564 0.797 3.880 1.00 88.56 76 LEU A CA 1
ATOM 629 C C . LEU A 1 76 ? -7.083 1.824 4.887 1.00 88.56 76 LEU A C 1
ATOM 631 O O . LEU A 1 76 ? -7.180 1.524 6.078 1.00 88.56 76 LEU A O 1
ATOM 635 N N . TYR A 1 77 ? -7.416 3.030 4.426 1.00 89.38 77 TYR A N 1
ATOM 636 C CA . TYR A 1 77 ? -7.959 4.072 5.286 1.00 89.38 77 TYR A CA 1
ATOM 637 C C . TYR A 1 77 ? -9.314 3.659 5.868 1.00 89.38 77 TYR A C 1
ATOM 639 O O . TYR A 1 77 ? -9.503 3.747 7.081 1.00 89.38 77 TYR A O 1
ATOM 647 N N . GLU A 1 78 ? -10.232 3.167 5.036 1.00 88.31 78 GLU A N 1
ATOM 648 C CA . GLU A 1 78 ? -11.564 2.729 5.465 1.00 88.31 78 GLU A CA 1
ATOM 649 C C . GLU A 1 78 ? -11.491 1.573 6.471 1.00 88.31 78 GLU A C 1
ATOM 651 O O . GLU A 1 78 ? -12.098 1.647 7.543 1.00 88.31 78 GLU A O 1
ATOM 656 N N . GLU A 1 79 ? -10.681 0.555 6.182 1.00 87.06 79 GLU A N 1
ATOM 657 C CA . GLU A 1 79 ? -10.492 -0.594 7.072 1.00 87.06 79 GLU A CA 1
ATOM 658 C C . GLU A 1 79 ? -9.847 -0.194 8.409 1.00 87.06 79 GLU A C 1
ATOM 660 O O . GLU A 1 79 ? -10.302 -0.601 9.482 1.00 87.06 79 GLU A O 1
ATOM 665 N N . THR A 1 80 ? -8.823 0.665 8.377 1.00 84.19 80 THR A N 1
ATOM 666 C CA . THR A 1 80 ? -8.150 1.138 9.597 1.00 84.19 80 THR A CA 1
ATOM 667 C C . THR A 1 80 ? -9.098 1.964 10.470 1.00 84.19 80 THR A C 1
ATOM 669 O O . THR A 1 80 ? -9.105 1.821 11.694 1.00 84.19 80 THR A O 1
ATOM 672 N N . GLN A 1 81 ? -9.934 2.816 9.867 1.00 81.31 81 GLN A N 1
ATOM 673 C CA . GLN A 1 81 ? -10.944 3.571 10.614 1.00 81.31 81 GLN A CA 1
ATOM 674 C C . GLN A 1 81 ? -12.006 2.648 11.228 1.00 81.31 81 GLN A C 1
ATOM 676 O O . GLN A 1 81 ? -12.393 2.858 12.380 1.00 81.31 81 GLN A O 1
ATOM 681 N N . ALA A 1 82 ? -12.432 1.606 10.506 1.00 77.19 82 ALA A N 1
ATOM 682 C CA . ALA A 1 82 ? -13.389 0.617 11.002 1.00 77.19 82 ALA A CA 1
ATOM 683 C C . ALA A 1 82 ? -12.845 -0.194 12.194 1.00 77.19 82 ALA A C 1
ATOM 685 O O . ALA A 1 82 ? -13.600 -0.537 13.106 1.00 77.19 82 ALA A O 1
ATOM 686 N N . LEU A 1 83 ? -11.536 -0.469 12.223 1.00 69.50 83 LEU A N 1
ATOM 687 C CA . LEU A 1 83 ? -10.868 -1.127 13.351 1.00 69.50 83 LEU A CA 1
ATOM 688 C C . LEU A 1 83 ? -10.760 -0.221 14.588 1.00 69.50 83 LEU A C 1
ATOM 690 O O . LEU A 1 83 ? -10.889 -0.711 15.704 1.00 69.50 83 LEU A O 1
ATOM 694 N N . LEU A 1 84 ? -10.563 1.089 14.406 1.00 64.62 84 LEU A N 1
ATOM 695 C CA . LEU A 1 84 ? -10.462 2.068 15.501 1.00 64.62 84 LEU A CA 1
ATOM 696 C C . LEU A 1 84 ? -11.811 2.420 16.150 1.00 64.62 84 LEU A C 1
ATOM 698 O O . LEU A 1 84 ? -11.832 2.995 17.237 1.00 64.62 84 LEU A O 1
ATOM 702 N N . THR A 1 85 ? -12.934 2.106 15.496 1.00 58.72 85 THR A N 1
ATOM 703 C CA . THR A 1 85 ? -14.288 2.351 16.030 1.00 58.72 85 THR A CA 1
ATOM 704 C C . THR A 1 85 ? -14.893 1.156 16.774 1.00 58.72 85 THR A C 1
ATOM 706 O O . THR A 1 85 ? -16.041 1.243 17.215 1.00 58.72 85 THR A O 1
ATOM 709 N N . LYS A 1 86 ? -14.147 0.057 16.927 1.00 48.38 86 LYS A N 1
ATOM 710 C CA . LYS A 1 86 ? -14.586 -1.184 17.580 1.00 48.38 86 LYS A CA 1
ATOM 711 C C . LYS A 1 86 ? -13.961 -1.363 18.959 1.00 48.38 86 LYS A C 1
ATOM 713 O O . LYS A 1 86 ? -14.693 -1.859 19.843 1.00 48.38 86 LYS A O 1
#

Solvent-accessible surface area (backbone atoms only — not comparable to full-atom values): 4941 Å² total; per-residue (Å²): 112,68,71,58,55,52,51,50,45,52,50,5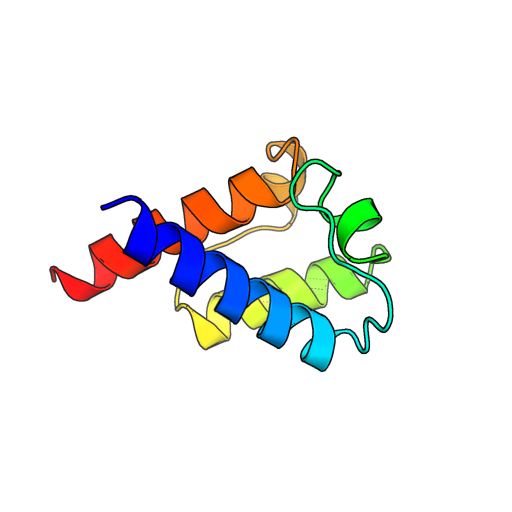1,51,52,51,50,27,64,75,68,68,46,87,67,83,71,43,49,81,34,35,52,45,70,28,62,69,46,54,84,66,49,47,55,53,49,32,54,49,46,30,69,76,63,69,45,94,64,54,69,71,55,56,74,75,40,73,21,33,48,49,53,46,50,52,52,49,55,53,45,52,57,62,75,76,109

Foldseek 3Di:
DVVVLVVLLVVVQVVLCVVLVPPDQQDQQAQPCVSSVDDPVVLVVVQVVLCVPLVDRDDSVVSVVDRGNVVVSVVSVVSSVVVVVD

Radius of gyration: 12.25 Å; Cα contacts (8 Å, |Δi|>4): 68; chains: 1; bounding box: 29×28×29 Å